Protein AF-A0A6J4JZ13-F1 (afdb_monomer_lite)

InterPro domains:
  IPR001647 DNA-binding HTH domain, TetR-type [PF00440] (11-54)
  IPR001647 DNA-binding HTH domain, TetR-type [PS50977] (3-63)
  IPR009057 Homedomain-like superfamily [SSF46689] (5-79)

Secondary structure (DSSP, 8-state):
-----HHHHHHHHHHHHHHH-STT--HHHHHHHHT--HHHHHTT-SSHHHHHHHHHHHHHHHHHHHHHHH--TTS-HHHHHHHHHHHHHTTGGGS-TTHHHHHHHH-HHHHHHHHHHIIIIIHHHHHHHHHHHHHTTSS-TT--HHHHHHH-

Organism: NCBI:txid448109

Structure (mmCIF, N/CA/C/O backbone):
data_AF-A0A6J4JZ13-F1
#
_entry.id   AF-A0A6J4JZ13-F1
#
loop_
_atom_site.group_PDB
_atom_site.id
_atom_site.type_symbol
_atom_site.label_atom_id
_atom_site.label_alt_id
_atom_site.label_comp_id
_atom_site.label_asym_id
_atom_site.label_entity_id
_atom_site.label_seq_id
_atom_site.pdbx_PDB_ins_code
_atom_site.Cartn_x
_atom_site.Cartn_y
_atom_site.Cartn_z
_atom_site.occupancy
_atom_site.B_iso_or_equiv
_atom_site.auth_seq_id
_atom_site.auth_comp_id
_atom_site.auth_asym_id
_atom_site.auth_atom_id
_atom_site.pdbx_PDB_model_num
ATOM 1 N N . MET A 1 1 ? 4.972 13.103 -24.695 1.00 46.62 1 MET A N 1
ATOM 2 C CA . MET A 1 1 ? 5.574 14.014 -23.702 1.00 46.62 1 MET A CA 1
ATOM 3 C C . MET A 1 1 ? 6.210 13.122 -22.656 1.00 46.62 1 MET A C 1
ATOM 5 O O . MET A 1 1 ? 5.491 12.292 -22.116 1.00 46.62 1 MET A O 1
ATOM 9 N N . PHE A 1 2 ? 7.534 13.172 -22.500 1.00 54.78 2 PHE A N 1
ATOM 10 C CA . PHE A 1 2 ? 8.233 12.342 -21.515 1.00 54.78 2 PHE A CA 1
ATOM 11 C C . PHE A 1 2 ? 7.988 12.907 -20.115 1.00 54.78 2 PHE A C 1
ATOM 13 O O . PHE A 1 2 ? 7.992 14.127 -19.945 1.00 54.78 2 PHE A O 1
ATOM 20 N N . ILE A 1 3 ? 7.715 12.037 -19.146 1.00 62.03 3 ILE A N 1
ATOM 21 C CA . ILE A 1 3 ? 7.493 12.437 -17.756 1.00 62.03 3 ILE A CA 1
ATOM 22 C C . ILE A 1 3 ? 8.861 12.616 -17.093 1.00 62.03 3 ILE A C 1
ATOM 24 O O . ILE A 1 3 ? 9.608 11.655 -16.944 1.00 62.03 3 ILE A O 1
ATOM 28 N N . THR A 1 4 ? 9.192 13.841 -16.688 1.00 61.88 4 THR A N 1
ATOM 29 C CA . THR A 1 4 ? 10.465 14.151 -16.006 1.00 61.88 4 THR A CA 1
ATOM 30 C C . THR A 1 4 ? 10.357 14.052 -14.481 1.00 61.88 4 THR A C 1
ATOM 32 O O . THR A 1 4 ? 11.372 14.019 -13.790 1.00 61.88 4 THR A O 1
ATOM 35 N N . ASN A 1 5 ? 9.135 14.012 -13.936 1.00 83.75 5 ASN A N 1
ATOM 36 C CA . ASN A 1 5 ? 8.886 13.929 -12.500 1.00 83.75 5 ASN A CA 1
ATOM 37 C C . ASN A 1 5 ? 8.736 12.463 -12.055 1.00 83.75 5 ASN A C 1
ATOM 39 O O . ASN A 1 5 ? 7.816 11.758 -12.472 1.00 83.75 5 ASN A O 1
ATOM 43 N N . ARG A 1 6 ? 9.623 12.020 -11.156 1.00 86.94 6 ARG A N 1
ATOM 44 C CA . ARG A 1 6 ? 9.646 10.660 -10.596 1.00 86.94 6 ARG A CA 1
ATOM 45 C C . ARG A 1 6 ? 8.315 10.250 -9.956 1.00 86.94 6 ARG A C 1
ATOM 47 O O . ARG A 1 6 ? 7.911 9.096 -10.070 1.00 86.94 6 ARG A O 1
ATOM 54 N N . GLU A 1 7 ? 7.607 11.179 -9.324 1.00 91.00 7 GLU A N 1
ATOM 55 C CA . GLU A 1 7 ? 6.306 10.894 -8.712 1.00 91.00 7 GLU A CA 1
ATOM 56 C C . GLU A 1 7 ? 5.228 10.632 -9.767 1.00 91.00 7 GLU A C 1
ATOM 58 O O . GLU A 1 7 ? 4.488 9.653 -9.687 1.00 91.00 7 GLU A O 1
ATOM 63 N N . GLU A 1 8 ? 5.152 11.476 -10.797 1.00 91.19 8 GLU A N 1
ATOM 64 C CA . GLU A 1 8 ? 4.209 11.306 -11.908 1.00 91.19 8 GLU A CA 1
ATOM 65 C C . GLU A 1 8 ? 4.464 9.999 -12.661 1.00 91.19 8 GLU A C 1
ATOM 67 O O . GLU A 1 8 ? 3.522 9.289 -13.020 1.00 91.19 8 GLU A O 1
ATOM 72 N N . MET A 1 9 ? 5.740 9.650 -12.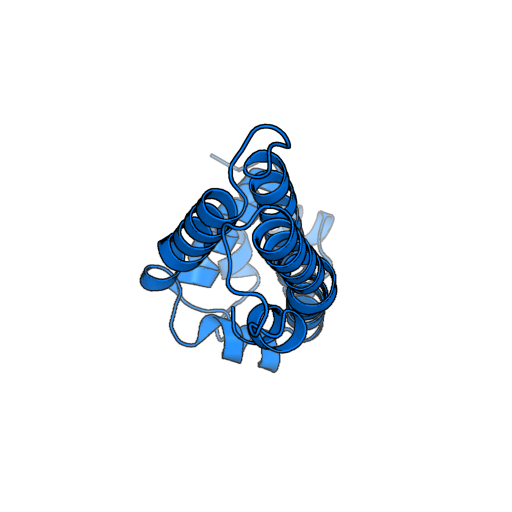825 1.00 93.62 9 MET A N 1
ATOM 73 C CA . MET A 1 9 ? 6.197 8.400 -13.416 1.00 93.62 9 MET A CA 1
ATOM 74 C C . MET A 1 9 ? 5.704 7.191 -12.604 1.00 93.62 9 MET A C 1
ATOM 76 O O . MET A 1 9 ? 5.115 6.265 -13.170 1.00 93.62 9 MET A O 1
ATOM 80 N N . PHE A 1 10 ? 5.867 7.205 -11.274 1.00 96.44 10 PHE A N 1
ATOM 81 C CA . PHE A 1 10 ? 5.338 6.144 -10.414 1.00 96.44 10 PHE A CA 1
ATOM 82 C C . PHE A 1 10 ? 3.813 6.070 -10.465 1.00 96.44 10 PHE A C 1
ATOM 84 O O . PHE A 1 10 ? 3.270 4.979 -10.638 1.00 96.44 10 PHE A O 1
ATOM 91 N N . ARG A 1 11 ? 3.104 7.204 -10.399 1.00 95.56 11 ARG A N 1
ATOM 92 C CA . ARG A 1 11 ? 1.634 7.236 -10.520 1.00 95.56 11 ARG A CA 1
ATOM 93 C C . ARG A 1 11 ? 1.156 6.642 -11.841 1.00 95.56 11 ARG A C 1
ATOM 95 O O . ARG A 1 11 ? 0.152 5.932 -11.860 1.00 95.56 11 ARG A O 1
ATOM 102 N N . ALA A 1 12 ? 1.840 6.940 -12.943 1.00 95.00 12 ALA A N 1
ATOM 103 C CA . ALA A 1 12 ? 1.494 6.421 -14.260 1.00 95.00 12 ALA A CA 1
ATOM 104 C C . ALA A 1 12 ? 1.684 4.897 -14.331 1.00 95.00 12 ALA A C 1
ATOM 106 O O . ALA A 1 12 ? 0.767 4.182 -14.742 1.00 95.00 12 ALA A O 1
ATOM 107 N N . ALA A 1 13 ? 2.810 4.386 -13.827 1.00 95.81 13 ALA A N 1
ATOM 108 C CA . ALA A 1 13 ? 3.069 2.951 -13.770 1.00 95.81 13 ALA A CA 1
ATOM 109 C C . ALA A 1 13 ? 2.096 2.206 -12.837 1.00 95.81 13 ALA A C 1
ATOM 111 O O . ALA A 1 13 ? 1.534 1.181 -13.223 1.00 95.81 13 ALA A O 1
ATOM 112 N N . LEU A 1 14 ? 1.816 2.751 -11.648 1.00 96.19 14 LEU A N 1
ATOM 113 C CA . LEU A 1 14 ? 0.880 2.168 -10.682 1.00 96.19 14 LEU A CA 1
ATOM 114 C C . LEU A 1 14 ? -0.531 2.011 -11.251 1.00 96.19 14 LEU A C 1
ATOM 116 O O . LEU A 1 14 ? -1.180 1.006 -10.982 1.00 96.19 14 LEU A O 1
ATOM 120 N N . LYS A 1 15 ? -1.005 2.951 -12.081 1.00 94.75 15 LYS A N 1
ATOM 121 C CA . LYS A 1 15 ? -2.299 2.800 -12.772 1.00 94.75 15 LYS A CA 1
ATOM 122 C C . LYS A 1 15 ? -2.339 1.535 -13.627 1.00 94.75 15 LYS A C 1
ATOM 124 O O . LYS A 1 15 ? -3.359 0.854 -13.651 1.00 94.75 15 LYS A O 1
ATOM 129 N N . VAL A 1 16 ? -1.241 1.211 -14.310 1.00 95.12 16 VAL A N 1
ATOM 130 C CA . VAL A 1 16 ? -1.128 -0.020 -15.103 1.00 95.12 16 VAL A CA 1
ATOM 131 C C . VAL A 1 16 ? -1.041 -1.240 -14.194 1.00 95.12 16 VAL A C 1
ATOM 133 O O . VAL A 1 16 ? -1.725 -2.222 -14.453 1.00 95.12 16 VAL A O 1
ATOM 136 N N . PHE A 1 17 ? -0.282 -1.169 -13.099 1.00 96.06 17 PHE A N 1
ATOM 137 C CA . PHE A 1 17 ? -0.168 -2.281 -12.150 1.00 96.06 17 PHE A CA 1
ATOM 138 C C . PHE A 1 17 ? -1.516 -2.623 -11.510 1.00 96.06 17 PHE A C 1
ATOM 140 O O . PHE A 1 17 ? -1.881 -3.794 -11.422 1.00 96.06 17 PHE A O 1
ATOM 147 N N . TYR A 1 18 ? -2.283 -1.607 -11.110 1.00 95.81 18 TYR A N 1
ATOM 148 C CA . TYR A 1 18 ? -3.627 -1.797 -10.580 1.00 95.81 18 TYR A CA 1
ATOM 149 C C . TYR A 1 18 ? -4.594 -2.290 -11.645 1.00 95.81 18 TYR A C 1
ATOM 151 O O . TYR A 1 18 ? -5.411 -3.136 -11.331 1.00 95.81 18 TYR A O 1
ATOM 159 N N . ARG A 1 19 ? -4.508 -1.838 -12.897 1.00 95.06 19 ARG A N 1
ATOM 160 C CA . ARG A 1 19 ? -5.434 -2.286 -13.948 1.00 95.06 19 ARG A CA 1
ATOM 161 C C . ARG A 1 19 ? -5.157 -3.718 -14.420 1.00 95.06 19 ARG A C 1
ATOM 163 O O . ARG A 1 19 ? -6.091 -4.502 -14.564 1.00 95.06 19 ARG A O 1
ATOM 170 N N . ASP A 1 20 ? -3.890 -4.050 -14.653 1.00 95.12 20 ASP A N 1
ATOM 171 C CA . ASP A 1 20 ? -3.482 -5.264 -15.378 1.00 95.12 20 ASP A CA 1
ATOM 172 C C . ASP A 1 20 ? -2.878 -6.339 -14.458 1.00 95.12 20 ASP A C 1
ATOM 174 O O . ASP A 1 20 ? -2.627 -7.467 -14.884 1.00 95.12 20 ASP A O 1
ATOM 178 N N . GLY A 1 21 ? -2.622 -6.000 -13.193 1.00 96.06 21 GLY A N 1
ATOM 179 C CA . GLY A 1 21 ? -1.798 -6.809 -12.306 1.00 96.06 21 GLY A CA 1
ATOM 180 C C . GLY A 1 21 ? -0.301 -6.647 -12.593 1.00 96.06 21 GLY A C 1
ATOM 181 O O . GLY A 1 21 ? 0.133 -5.842 -13.418 1.00 96.06 21 GLY A O 1
ATOM 182 N N . VAL A 1 22 ? 0.512 -7.426 -11.880 1.00 96.81 22 VAL A N 1
ATOM 183 C CA . VAL A 1 22 ? 1.982 -7.339 -11.929 1.00 96.81 22 VAL A CA 1
ATOM 184 C C . VAL A 1 22 ? 2.659 -8.596 -12.481 1.00 96.81 22 VAL A C 1
ATOM 186 O O . VAL A 1 22 ? 3.863 -8.585 -12.712 1.00 96.81 22 VAL A O 1
ATOM 189 N N . LYS A 1 23 ? 1.906 -9.671 -12.748 1.00 94.88 23 LYS A N 1
ATOM 190 C CA . LYS A 1 23 ? 2.458 -10.961 -13.205 1.00 94.88 23 LYS A CA 1
ATOM 191 C C . LYS A 1 23 ? 3.293 -10.855 -14.488 1.00 94.88 23 LYS A C 1
ATOM 193 O O . LYS A 1 23 ? 4.407 -11.365 -14.536 1.00 94.88 23 LYS A O 1
ATOM 198 N N . ASP A 1 24 ? 2.767 -10.188 -15.515 1.00 92.81 24 ASP A N 1
ATOM 199 C CA . ASP A 1 24 ? 3.378 -10.150 -16.854 1.00 92.81 24 ASP A CA 1
ATOM 200 C C . ASP A 1 24 ? 4.158 -8.847 -17.111 1.00 92.81 24 ASP A C 1
ATOM 202 O O . ASP A 1 24 ? 4.215 -8.353 -18.248 1.00 92.81 24 ASP A O 1
ATOM 206 N N . LEU A 1 25 ? 4.719 -8.244 -16.056 1.00 94.38 25 LEU A N 1
ATOM 207 C CA . LEU A 1 25 ? 5.508 -7.018 -16.156 1.00 94.38 25 LEU A CA 1
ATOM 208 C C . LEU A 1 25 ? 6.893 -7.273 -16.760 1.00 94.38 25 LEU A C 1
ATOM 210 O O . LEU A 1 25 ? 7.661 -8.151 -16.351 1.00 94.38 25 LEU A O 1
ATOM 214 N N . THR A 1 26 ? 7.230 -6.416 -17.719 1.00 94.69 26 THR A N 1
ATOM 215 C CA . THR A 1 26 ? 8.554 -6.311 -18.339 1.00 94.69 26 THR A CA 1
ATOM 216 C C . THR A 1 26 ? 9.043 -4.877 -18.199 1.00 94.69 26 THR A C 1
ATOM 218 O O . THR A 1 26 ? 8.226 -3.959 -18.111 1.00 94.69 26 THR A O 1
ATOM 221 N N . GLU A 1 27 ? 10.356 -4.661 -18.237 1.00 94.56 27 GLU A N 1
ATOM 222 C CA . GLU A 1 27 ? 10.943 -3.313 -18.212 1.00 94.56 27 GLU A CA 1
ATOM 223 C C . GLU A 1 27 ? 10.380 -2.448 -19.340 1.00 94.56 27 GLU A C 1
ATOM 225 O O . GLU A 1 27 ? 9.973 -1.320 -19.104 1.00 94.56 27 GLU A O 1
ATOM 230 N N . ARG A 1 28 ? 10.200 -3.012 -20.542 1.00 93.81 28 ARG A N 1
ATOM 231 C CA . ARG A 1 28 ? 9.556 -2.315 -21.664 1.00 93.81 28 ARG A CA 1
ATOM 232 C C . ARG A 1 28 ? 8.130 -1.855 -21.340 1.00 93.81 28 ARG A C 1
ATOM 234 O O . ARG A 1 28 ? 7.760 -0.740 -21.701 1.00 93.81 28 ARG A O 1
ATOM 241 N N . LYS A 1 29 ? 7.319 -2.696 -20.685 1.00 94.50 29 LYS A N 1
ATOM 242 C CA . LYS A 1 29 ? 5.970 -2.303 -20.242 1.00 94.50 29 LYS A CA 1
ATOM 243 C C . LYS A 1 29 ? 6.036 -1.208 -19.180 1.00 94.50 29 LYS A C 1
ATOM 245 O O . LYS A 1 29 ? 5.223 -0.295 -19.235 1.00 94.50 29 LYS A O 1
ATOM 250 N N . ILE A 1 30 ? 6.995 -1.289 -18.257 1.00 94.62 30 ILE A N 1
ATOM 251 C CA . ILE A 1 30 ? 7.192 -0.280 -17.211 1.00 94.62 30 ILE A CA 1
ATOM 252 C C . ILE A 1 30 ? 7.593 1.053 -17.831 1.00 94.62 30 ILE A C 1
ATOM 254 O O . ILE A 1 30 ? 6.887 2.023 -17.619 1.00 94.62 30 ILE A O 1
ATOM 258 N N . VAL A 1 31 ? 8.641 1.090 -18.654 1.00 94.19 31 VAL A N 1
ATOM 259 C CA . VAL A 1 31 ? 9.114 2.278 -19.385 1.00 94.19 31 VAL A CA 1
ATOM 260 C C . VAL A 1 31 ? 7.967 2.939 -20.154 1.00 94.19 31 VAL A C 1
ATOM 262 O O . VAL A 1 31 ? 7.736 4.140 -20.024 1.00 94.19 31 VAL A O 1
ATOM 265 N N . HIS A 1 32 ? 7.175 2.141 -20.880 1.00 94.00 32 HIS A N 1
ATOM 266 C CA . HIS A 1 32 ? 6.011 2.637 -21.610 1.00 94.00 32 HIS A CA 1
ATOM 267 C C . HIS A 1 32 ? 4.918 3.197 -20.686 1.00 94.00 32 HIS A C 1
ATOM 269 O O . HIS A 1 32 ? 4.399 4.280 -20.942 1.00 94.00 32 HIS A O 1
ATOM 275 N N . ALA A 1 33 ? 4.577 2.485 -19.610 1.00 93.25 33 ALA A N 1
ATOM 276 C CA . ALA A 1 33 ? 3.570 2.915 -18.639 1.00 93.25 33 ALA A CA 1
ATOM 277 C C . ALA A 1 33 ? 3.998 4.166 -17.858 1.00 93.25 33 ALA A C 1
ATOM 279 O O . ALA A 1 33 ? 3.175 5.019 -17.546 1.00 93.25 33 ALA A O 1
ATOM 280 N N . ALA A 1 34 ? 5.289 4.263 -17.561 1.00 92.19 34 ALA A N 1
ATOM 281 C CA . ALA A 1 34 ? 5.940 5.334 -16.828 1.00 92.19 34 ALA A CA 1
ATOM 282 C C . ALA A 1 34 ? 6.193 6.584 -17.688 1.00 92.19 34 ALA A C 1
ATOM 284 O O . ALA A 1 34 ? 6.512 7.636 -17.143 1.00 92.19 34 ALA A O 1
ATOM 285 N N . GLY A 1 35 ? 6.054 6.486 -19.016 1.00 92.19 35 GLY A N 1
ATOM 286 C CA . GLY A 1 35 ? 6.260 7.610 -19.930 1.00 92.19 35 GLY A CA 1
ATOM 287 C C . GLY A 1 35 ? 7.712 8.091 -20.000 1.00 92.19 35 GLY A C 1
ATOM 288 O O . GLY A 1 35 ? 7.940 9.277 -20.240 1.00 92.19 35 GLY A O 1
ATOM 289 N N . ILE A 1 36 ? 8.672 7.191 -19.784 1.00 90.50 36 ILE A N 1
ATOM 290 C CA . ILE A 1 36 ? 10.117 7.457 -19.851 1.00 90.50 36 ILE A CA 1
ATOM 291 C C . ILE A 1 36 ? 10.749 6.651 -20.990 1.00 90.50 36 ILE A C 1
ATOM 293 O O . ILE A 1 36 ? 10.093 5.801 -21.591 1.00 90.50 36 ILE A O 1
ATOM 297 N N . ASP A 1 37 ? 12.007 6.925 -21.317 1.00 91.00 37 ASP A N 1
ATOM 298 C CA . ASP A 1 37 ? 12.808 6.104 -22.228 1.00 91.00 37 ASP A CA 1
ATOM 299 C C . ASP A 1 37 ? 13.651 5.054 -21.457 1.00 91.00 37 ASP A C 1
ATOM 301 O O . ASP A 1 37 ? 13.790 5.143 -20.231 1.00 91.00 37 ASP A O 1
ATOM 305 N N . PRO A 1 38 ? 14.191 4.024 -22.141 1.00 91.56 38 PRO A N 1
ATOM 306 C CA . PRO A 1 38 ? 14.996 2.992 -21.493 1.00 91.56 38 PRO A CA 1
ATOM 307 C C . PRO A 1 38 ? 16.275 3.514 -20.826 1.00 91.56 38 PRO A C 1
ATOM 309 O O . PRO A 1 38 ? 16.632 3.014 -19.764 1.00 91.56 38 PRO A O 1
ATOM 312 N N . GLU A 1 39 ? 16.955 4.507 -21.407 1.00 91.38 39 GLU A N 1
ATOM 313 C CA . GLU A 1 39 ? 18.193 5.058 -20.837 1.00 91.38 39 GLU A CA 1
ATOM 314 C C . GLU A 1 39 ? 17.901 5.733 -19.493 1.00 91.38 39 GLU A C 1
ATOM 316 O O . GLU A 1 39 ? 18.559 5.444 -18.493 1.00 91.38 39 GLU A O 1
ATOM 321 N N . SER A 1 40 ? 16.836 6.535 -19.438 1.00 89.50 40 SER A N 1
ATOM 322 C CA . SER A 1 40 ? 16.331 7.172 -18.221 1.00 89.50 40 SER A CA 1
ATOM 323 C C . SER A 1 40 ? 15.919 6.161 -17.146 1.00 89.50 40 SER A C 1
ATOM 325 O O . SER A 1 40 ? 16.084 6.438 -15.955 1.00 89.50 40 SER A O 1
ATOM 327 N N . PHE A 1 41 ? 15.382 4.999 -17.539 1.00 92.00 41 PHE A N 1
ATOM 328 C CA . PHE A 1 41 ? 15.045 3.923 -16.605 1.00 92.00 41 PHE A CA 1
ATOM 329 C C . PHE A 1 41 ? 16.306 3.292 -16.013 1.00 92.00 41 PHE A C 1
ATOM 331 O O . PHE A 1 41 ? 16.453 3.269 -14.793 1.00 92.00 41 PHE A O 1
ATOM 338 N N . PHE A 1 42 ? 17.237 2.835 -16.853 1.00 92.38 42 PHE A N 1
ATOM 339 C CA . PHE A 1 42 ? 18.454 2.161 -16.388 1.00 92.38 42 PHE A CA 1
ATOM 340 C C . PHE A 1 42 ? 19.425 3.098 -15.657 1.00 92.38 42 PHE A C 1
ATOM 342 O O . PHE A 1 42 ? 20.230 2.638 -14.853 1.00 92.38 42 PHE A O 1
ATOM 349 N N . ALA A 1 43 ? 19.328 4.413 -15.873 1.00 91.25 43 ALA A N 1
ATOM 350 C CA . ALA A 1 43 ? 20.059 5.407 -15.089 1.00 91.25 43 ALA A CA 1
ATOM 351 C C . ALA A 1 43 ? 19.553 5.538 -13.638 1.00 91.25 43 ALA A C 1
ATOM 353 O O . ALA A 1 43 ? 20.298 5.998 -12.773 1.00 91.25 43 ALA A O 1
ATOM 354 N N . GLN A 1 44 ? 18.295 5.171 -13.365 1.00 89.31 44 GLN A N 1
ATOM 355 C CA . GLN A 1 44 ? 17.639 5.371 -12.064 1.00 89.31 44 GLN A CA 1
ATOM 356 C C . GLN A 1 44 ? 17.319 4.067 -11.324 1.00 89.31 44 GLN A C 1
ATOM 358 O O . GLN A 1 44 ? 17.188 4.081 -10.100 1.00 89.31 44 GLN A O 1
ATOM 363 N N . PHE A 1 45 ? 17.170 2.959 -12.049 1.00 93.00 45 PHE A N 1
ATOM 364 C CA . PHE A 1 45 ? 16.735 1.671 -11.518 1.00 93.00 45 PHE A CA 1
ATOM 365 C C . PHE A 1 45 ? 17.612 0.552 -12.065 1.00 93.00 45 PHE A C 1
ATOM 367 O O . PHE A 1 45 ? 17.858 0.473 -13.267 1.00 93.00 45 PHE A O 1
ATOM 374 N N . ASN A 1 46 ? 18.029 -0.360 -11.188 1.00 93.19 46 ASN A N 1
ATOM 375 C CA . ASN A 1 46 ? 18.844 -1.502 -11.588 1.00 93.19 46 ASN A CA 1
ATOM 376 C C . ASN A 1 46 ? 18.031 -2.553 -12.357 1.00 93.19 46 ASN A C 1
ATOM 378 O O . ASN A 1 46 ? 18.576 -3.263 -13.197 1.00 93.19 46 ASN A O 1
ATOM 382 N N . ASN A 1 47 ? 16.743 -2.700 -12.030 1.00 94.56 47 ASN A N 1
ATOM 383 C CA . ASN A 1 47 ? 15.833 -3.670 -12.639 1.00 94.56 47 ASN A CA 1
ATOM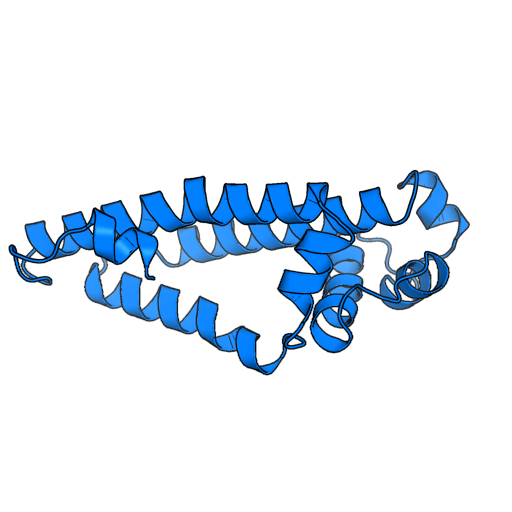 384 C C . ASN A 1 47 ? 14.361 -3.315 -12.365 1.00 94.56 47 ASN A C 1
ATOM 386 O O . ASN A 1 47 ? 14.033 -2.397 -11.603 1.00 94.56 47 ASN A O 1
ATOM 390 N N . LYS A 1 48 ? 13.447 -4.075 -12.980 1.00 94.88 48 LYS A N 1
ATOM 391 C CA . LYS A 1 48 ? 11.998 -3.922 -12.772 1.00 94.88 48 LYS A CA 1
ATOM 392 C C . LYS A 1 48 ? 11.558 -4.148 -11.324 1.00 94.88 48 LYS A C 1
ATOM 394 O O . LYS A 1 48 ? 10.607 -3.506 -10.888 1.00 94.88 48 LYS A O 1
ATOM 399 N N . GLU A 1 49 ? 12.197 -5.050 -10.585 1.00 96.81 49 GLU A N 1
ATOM 400 C CA . GLU A 1 49 ? 11.838 -5.371 -9.202 1.00 96.81 49 GLU A CA 1
ATOM 401 C C . GLU A 1 49 ? 12.066 -4.167 -8.286 1.00 96.81 49 GLU A C 1
ATOM 403 O O . GLU A 1 49 ? 11.205 -3.835 -7.468 1.00 96.81 49 GLU A O 1
ATOM 408 N N . GLU A 1 50 ? 13.187 -3.471 -8.470 1.00 96.50 50 GLU A N 1
ATOM 409 C CA . GLU A 1 50 ? 13.484 -2.228 -7.773 1.00 96.50 50 GLU A CA 1
ATOM 410 C C . GLU A 1 50 ? 12.462 -1.142 -8.108 1.00 96.50 50 GLU A C 1
ATOM 412 O O . GLU A 1 50 ? 11.938 -0.502 -7.194 1.00 96.50 50 GLU A O 1
ATOM 417 N N . PHE A 1 51 ? 12.134 -0.962 -9.391 1.00 96.50 51 PHE A N 1
ATOM 418 C CA . PHE A 1 51 ? 11.117 0.005 -9.797 1.00 96.50 51 PHE A CA 1
ATOM 419 C C . PHE A 1 51 ? 9.771 -0.286 -9.124 1.00 96.50 51 PHE A C 1
ATOM 421 O O . PHE A 1 51 ? 9.160 0.614 -8.549 1.00 96.50 51 PHE A O 1
ATOM 428 N N . VAL A 1 52 ? 9.305 -1.541 -9.169 1.00 97.69 52 VAL A N 1
ATOM 429 C CA . VAL A 1 52 ? 8.019 -1.938 -8.575 1.00 97.69 52 VAL A CA 1
ATOM 430 C C . VAL A 1 52 ? 8.023 -1.692 -7.069 1.00 97.69 52 VAL A C 1
ATOM 432 O O . VAL A 1 52 ? 7.062 -1.122 -6.554 1.00 97.69 52 VAL A O 1
ATOM 435 N N . ARG A 1 53 ? 9.105 -2.049 -6.363 1.00 97.81 53 ARG A N 1
ATOM 436 C CA . ARG A 1 53 ? 9.246 -1.771 -4.927 1.00 97.81 53 ARG A CA 1
ATOM 437 C C . ARG A 1 53 ? 9.120 -0.279 -4.632 1.00 97.81 53 ARG A C 1
ATOM 439 O O . ARG A 1 53 ? 8.313 0.094 -3.788 1.00 97.81 53 ARG A O 1
ATOM 446 N N . GLN A 1 54 ? 9.876 0.563 -5.332 1.00 97.38 54 GLN A N 1
ATOM 447 C CA . GLN A 1 54 ? 9.865 2.005 -5.087 1.00 97.38 54 GLN A CA 1
ATOM 448 C C . GLN A 1 54 ? 8.526 2.658 -5.459 1.00 97.38 54 GLN A C 1
ATOM 450 O O . GLN A 1 54 ? 8.060 3.541 -4.745 1.00 97.38 54 GLN A O 1
ATOM 455 N N . ALA A 1 55 ? 7.873 2.202 -6.532 1.00 97.25 55 ALA A N 1
ATOM 456 C CA . ALA A 1 55 ? 6.540 2.668 -6.903 1.00 97.25 55 ALA A CA 1
ATOM 457 C C . ALA A 1 55 ? 5.501 2.314 -5.824 1.00 97.25 55 ALA A C 1
ATOM 459 O O . ALA A 1 55 ? 4.657 3.140 -5.477 1.00 97.25 55 ALA A O 1
ATOM 460 N N . VAL A 1 56 ? 5.578 1.102 -5.262 1.00 97.50 56 VAL A N 1
ATOM 461 C CA . VAL A 1 56 ? 4.716 0.688 -4.148 1.00 97.50 56 VAL A CA 1
ATOM 462 C C . VAL A 1 56 ? 5.014 1.509 -2.895 1.00 97.50 56 VAL A C 1
ATOM 464 O O . VAL A 1 56 ? 4.091 2.058 -2.312 1.00 97.50 56 VAL A O 1
ATOM 467 N N . GLU A 1 57 ? 6.273 1.674 -2.499 1.00 97.56 57 GLU A N 1
ATOM 468 C CA . GLU A 1 57 ? 6.637 2.514 -1.346 1.00 97.56 57 GLU A CA 1
ATOM 469 C C . GLU A 1 57 ? 6.127 3.950 -1.489 1.00 97.56 57 GLU A C 1
ATOM 471 O O . GLU A 1 57 ? 5.548 4.493 -0.549 1.00 97.56 57 GLU A O 1
ATOM 476 N N . PHE A 1 58 ? 6.265 4.530 -2.682 1.00 96.75 58 PHE A N 1
ATOM 477 C CA . PHE A 1 58 ? 5.739 5.851 -2.996 1.00 96.75 58 PHE A CA 1
ATOM 478 C C . PHE A 1 58 ? 4.224 5.934 -2.756 1.00 96.75 58 PHE A C 1
ATOM 480 O O . PHE A 1 58 ? 3.771 6.818 -2.031 1.00 96.75 58 PHE A O 1
ATOM 487 N N . THR A 1 59 ? 3.428 4.994 -3.288 1.00 95.12 59 THR A N 1
ATOM 488 C CA . THR A 1 59 ? 1.969 5.055 -3.088 1.00 95.12 59 THR A CA 1
ATOM 489 C C . THR A 1 59 ? 1.545 4.829 -1.640 1.00 95.12 59 THR A C 1
ATOM 491 O O . THR A 1 59 ? 0.478 5.309 -1.263 1.00 95.12 59 THR A O 1
ATOM 494 N N . LEU A 1 60 ? 2.325 4.085 -0.853 1.00 95.31 60 LEU A N 1
ATOM 495 C CA . LEU A 1 60 ? 2.030 3.829 0.555 1.00 95.31 60 LEU A CA 1
ATOM 496 C C . LEU A 1 60 ? 2.299 5.072 1.394 1.00 95.31 60 LEU A C 1
ATOM 498 O O . LEU A 1 60 ? 1.497 5.411 2.257 1.00 95.31 60 LEU A O 1
ATOM 502 N N . GLU A 1 61 ? 3.384 5.787 1.105 1.00 95.06 61 GLU A N 1
ATOM 503 C CA . GLU A 1 61 ? 3.683 7.053 1.770 1.00 95.06 61 GLU A CA 1
ATOM 504 C C . GLU A 1 61 ? 2.637 8.124 1.430 1.00 95.06 61 GLU A C 1
ATOM 506 O O . GLU A 1 61 ? 2.170 8.846 2.308 1.00 95.06 61 GLU A O 1
ATOM 511 N N . GLU A 1 62 ? 2.171 8.171 0.181 1.00 93.44 62 GLU A N 1
ATOM 512 C CA . GLU A 1 62 ? 1.048 9.034 -0.185 1.00 93.44 62 GLU A CA 1
ATOM 513 C C . GLU A 1 62 ? -0.241 8.708 0.574 1.00 93.44 62 GLU A C 1
ATOM 515 O O . GLU A 1 62 ? -0.954 9.617 1.003 1.00 93.44 62 GLU A O 1
ATOM 520 N N . GLN A 1 63 ? -0.565 7.420 0.721 1.00 92.62 63 GLN A N 1
ATOM 521 C CA . GLN A 1 63 ? -1.732 6.989 1.492 1.00 92.62 63 GLN A CA 1
ATOM 522 C C . GLN A 1 63 ? -1.598 7.445 2.944 1.00 92.62 63 GLN A C 1
ATOM 524 O O . GLN A 1 63 ? -2.503 8.100 3.453 1.00 92.62 63 GLN A O 1
ATOM 529 N N . LYS A 1 64 ? -0.425 7.231 3.543 1.00 92.50 64 LYS A N 1
ATOM 530 C CA . LYS A 1 64 ? -0.088 7.660 4.902 1.00 92.50 64 LYS A CA 1
ATOM 531 C C . LYS A 1 64 ? -0.336 9.154 5.137 1.00 92.50 64 LYS A C 1
ATOM 533 O O . LYS A 1 64 ? -0.936 9.555 6.137 1.00 92.50 64 LYS A O 1
ATOM 538 N N . GLN A 1 65 ? 0.116 9.995 4.206 1.00 91.00 65 GLN A N 1
ATOM 539 C CA . GLN A 1 65 ? -0.046 11.449 4.289 1.00 91.00 65 GLN A CA 1
ATOM 540 C C . GLN A 1 65 ? -1.509 11.865 4.150 1.00 91.00 65 GLN A C 1
ATOM 542 O O . GLN A 1 65 ? -1.982 12.734 4.880 1.00 91.00 65 GLN A O 1
ATOM 547 N N . GLN A 1 66 ? -2.240 11.227 3.236 1.00 89.19 66 GLN A N 1
ATOM 548 C CA . GLN A 1 66 ? -3.661 11.497 3.042 1.00 89.19 66 GLN A CA 1
ATOM 549 C C . GLN A 1 66 ? -4.484 11.077 4.257 1.00 89.19 66 GLN A C 1
ATOM 551 O O . GLN A 1 66 ? -5.364 11.821 4.669 1.00 89.19 66 GLN A O 1
ATOM 556 N N . GLU A 1 67 ? -4.184 9.923 4.847 1.00 89.94 67 GLU A N 1
ATOM 557 C CA . GLU A 1 67 ? -4.831 9.430 6.063 1.00 89.94 67 GLU A CA 1
ATOM 558 C C . GLU A 1 67 ? -4.568 10.365 7.234 1.00 89.94 67 GLU A C 1
ATOM 560 O O . GLU A 1 67 ? -5.510 10.816 7.873 1.00 89.94 67 GLU A O 1
ATOM 565 N N . THR A 1 68 ? -3.312 10.763 7.439 1.00 86.00 68 THR A N 1
ATOM 566 C CA . THR A 1 68 ? -2.956 11.756 8.462 1.00 86.00 68 THR A CA 1
ATOM 567 C C . THR A 1 68 ? -3.707 13.076 8.259 1.00 86.00 68 THR A C 1
ATOM 569 O O . THR A 1 68 ? -4.122 13.694 9.229 1.00 86.00 68 THR A O 1
ATOM 572 N N . GLY A 1 69 ? -3.932 13.502 7.011 1.00 84.38 69 GLY A N 1
ATOM 573 C CA . GLY A 1 69 ? -4.715 14.703 6.709 1.00 84.38 69 GLY A CA 1
ATOM 574 C C . GLY A 1 69 ? -6.229 14.555 6.917 1.00 84.38 69 GLY A C 1
ATOM 575 O O . GLY A 1 69 ? -6.917 15.567 7.036 1.00 84.38 69 GLY A O 1
ATOM 576 N N . LEU A 1 70 ? -6.758 13.327 6.952 1.00 82.56 70 LEU A N 1
ATOM 577 C CA . LEU A 1 70 ? -8.165 13.051 7.275 1.00 82.56 70 LEU A CA 1
ATOM 578 C C . LEU A 1 70 ? -8.424 13.055 8.786 1.00 82.56 70 LEU A C 1
ATOM 580 O O . LEU A 1 70 ? -9.553 13.316 9.200 1.00 82.56 70 LEU A O 1
ATOM 584 N N . LEU A 1 71 ? -7.393 12.770 9.583 1.00 80.88 71 LEU A N 1
ATOM 585 C CA . LEU A 1 71 ? -7.459 12.730 11.039 1.00 80.88 71 LEU A CA 1
ATOM 586 C C . LEU A 1 71 ? -7.221 14.130 11.600 1.00 80.88 71 LEU A C 1
ATOM 588 O O . LEU A 1 71 ? -6.123 14.678 11.497 1.00 80.88 71 LEU A O 1
ATOM 592 N N . HIS A 1 72 ? -8.256 14.731 12.184 1.00 68.81 72 HIS A N 1
ATOM 593 C CA . HIS A 1 72 ? -8.168 16.064 12.766 1.00 68.81 72 HIS A CA 1
ATOM 594 C C . HIS A 1 72 ? -8.689 16.018 14.205 1.00 68.81 72 HIS A C 1
ATOM 596 O O . HIS A 1 72 ? -9.854 15.695 14.413 1.00 68.81 72 HIS A O 1
ATOM 602 N N . PRO A 1 73 ? -7.914 16.460 15.213 1.00 56.03 73 PRO A N 1
ATOM 603 C CA . PRO A 1 73 ? -8.256 16.309 16.636 1.00 56.03 73 PRO A CA 1
ATOM 604 C C . PRO A 1 73 ? -9.509 17.075 17.112 1.00 56.03 73 PRO A C 1
ATOM 606 O O . PRO A 1 73 ? -9.827 17.059 18.296 1.00 56.03 73 PRO A O 1
ATOM 609 N N . ALA A 1 74 ? -10.221 17.753 16.210 1.00 59.62 74 ALA A N 1
ATOM 610 C CA . ALA A 1 74 ? -11.505 18.400 16.482 1.00 59.62 74 ALA A CA 1
ATOM 611 C C . ALA A 1 74 ? -12.713 17.541 16.044 1.00 59.62 74 ALA A C 1
ATOM 613 O O . ALA A 1 74 ? -13.850 17.959 16.258 1.00 59.62 74 ALA A O 1
ATOM 614 N N . ASN A 1 75 ? -12.477 16.376 15.428 1.00 69.38 75 ASN A N 1
ATOM 615 C CA . ASN A 1 75 ? -13.505 15.529 14.826 1.00 69.38 75 ASN A CA 1
ATOM 616 C C . ASN A 1 75 ? -13.881 14.326 15.704 1.00 69.38 75 ASN A C 1
ATOM 618 O O . ASN A 1 75 ? -13.204 13.959 16.661 1.00 69.38 75 ASN A O 1
ATOM 622 N N . ASN A 1 76 ? -15.012 13.716 15.354 1.00 87.56 76 ASN A N 1
ATOM 623 C CA . ASN A 1 76 ? -15.558 12.517 15.974 1.00 87.56 76 ASN A CA 1
ATOM 624 C C . ASN A 1 76 ? -14.793 11.256 15.497 1.00 87.56 76 ASN A C 1
ATOM 626 O O . ASN A 1 76 ? -14.821 10.978 14.296 1.00 87.56 76 ASN A O 1
ATOM 630 N N . PRO A 1 77 ? -14.202 10.432 16.390 1.00 91.00 77 PRO A N 1
ATOM 631 C CA . PRO A 1 77 ? -13.472 9.217 16.006 1.00 91.00 77 PRO A CA 1
ATOM 632 C C . PRO A 1 77 ? -14.276 8.223 15.151 1.00 91.00 77 PRO A C 1
ATOM 634 O O . PRO A 1 77 ? -13.719 7.548 14.287 1.00 91.00 77 PRO A O 1
ATOM 637 N N . LEU A 1 78 ? -15.598 8.130 15.344 1.00 90.25 78 LEU A N 1
ATOM 638 C CA . LEU A 1 78 ? -16.458 7.291 14.500 1.00 90.25 78 LEU A CA 1
ATOM 639 C C . LEU A 1 78 ? -16.524 7.822 13.061 1.00 90.25 78 LEU A C 1
ATOM 641 O O . LEU 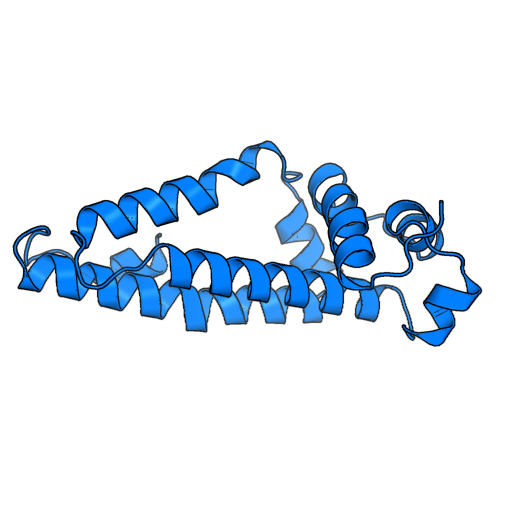A 1 78 ? -16.533 7.042 12.110 1.00 90.25 78 LEU A O 1
ATOM 645 N N . GLU A 1 79 ? -16.574 9.142 12.894 1.00 91.56 79 GLU A N 1
ATOM 646 C CA . GLU A 1 79 ? -16.560 9.774 11.577 1.00 91.56 79 GLU A CA 1
ATOM 647 C C . GLU A 1 79 ? -15.217 9.547 10.878 1.00 91.56 79 GLU A C 1
ATOM 649 O O . GLU A 1 79 ? -15.198 9.171 9.706 1.00 91.56 79 GLU A O 1
ATOM 654 N N . GLU A 1 80 ? -14.109 9.672 11.608 1.00 92.06 80 GLU A N 1
ATOM 655 C CA . GLU A 1 80 ? -12.765 9.392 11.096 1.00 92.06 80 GLU A CA 1
ATOM 656 C C . GLU A 1 80 ? -12.631 7.942 10.606 1.00 92.06 80 GLU A C 1
ATOM 658 O O . GLU A 1 80 ? -12.198 7.715 9.474 1.00 92.06 80 GLU A O 1
ATOM 663 N N . ILE A 1 81 ? -13.115 6.964 11.381 1.00 91.31 81 ILE A N 1
ATOM 664 C CA . ILE A 1 81 ? -13.161 5.549 10.970 1.00 91.31 81 ILE A CA 1
ATOM 665 C C . ILE A 1 81 ? -13.962 5.369 9.669 1.00 91.31 81 ILE A C 1
ATOM 667 O O . ILE A 1 81 ? -13.528 4.666 8.752 1.00 91.31 81 ILE A O 1
ATOM 671 N N . ILE A 1 82 ? -15.128 6.014 9.550 1.00 90.75 82 ILE A N 1
ATOM 672 C CA . ILE A 1 82 ? -15.970 5.925 8.345 1.00 90.75 82 ILE A CA 1
ATOM 673 C C . ILE A 1 82 ? -15.268 6.554 7.132 1.00 90.75 82 ILE A C 1
ATOM 675 O O . ILE A 1 82 ? -15.341 6.009 6.024 1.00 90.75 82 ILE A O 1
ATOM 679 N N . LEU A 1 83 ? -14.604 7.698 7.314 1.00 91.56 83 LEU A N 1
ATOM 680 C CA . LEU A 1 83 ? -13.879 8.399 6.253 1.00 91.56 83 LEU A CA 1
ATOM 681 C C . LEU A 1 83 ? -12.693 7.574 5.743 1.00 91.56 83 LEU A C 1
ATOM 683 O O . LEU A 1 83 ? -12.557 7.406 4.525 1.00 91.56 83 LEU A O 1
ATOM 687 N N . LEU A 1 84 ? -11.898 7.004 6.651 1.00 91.31 84 LEU A N 1
ATOM 688 C CA . LEU A 1 84 ? -10.798 6.099 6.317 1.00 91.31 84 LEU A CA 1
ATOM 689 C C . LEU A 1 84 ? -11.299 4.866 5.556 1.00 91.31 84 LEU A C 1
ATOM 691 O O . LEU A 1 84 ? -10.842 4.596 4.443 1.00 91.31 84 LEU A O 1
ATOM 695 N N . GLY A 1 85 ? -12.328 4.185 6.072 1.00 90.19 85 GLY A N 1
ATOM 696 C CA . GLY A 1 85 ? -12.898 3.007 5.414 1.00 90.19 85 GLY A CA 1
ATOM 697 C C . GLY A 1 85 ? -13.397 3.305 3.995 1.00 90.19 85 GLY A C 1
ATOM 698 O O . GLY A 1 85 ? -13.097 2.575 3.047 1.00 90.19 85 GLY A O 1
ATOM 699 N N . ARG A 1 86 ? -14.094 4.432 3.792 1.00 90.62 86 ARG A N 1
ATOM 700 C CA . ARG A 1 86 ? -14.515 4.874 2.448 1.00 90.62 86 ARG A CA 1
ATOM 701 C C . ARG A 1 86 ? -13.322 5.132 1.531 1.00 90.62 86 ARG A C 1
ATOM 703 O O . ARG A 1 86 ? -13.376 4.777 0.351 1.00 90.62 86 ARG A O 1
ATOM 710 N N . ARG A 1 87 ? -12.255 5.746 2.047 1.00 90.25 87 ARG A N 1
ATOM 711 C CA . ARG A 1 87 ? -11.033 6.039 1.287 1.00 90.25 87 ARG A CA 1
ATOM 712 C C . ARG A 1 87 ? -10.325 4.763 0.829 1.00 90.25 87 ARG A C 1
ATOM 714 O O . ARG A 1 87 ? -9.835 4.762 -0.306 1.00 90.25 87 ARG A O 1
ATOM 721 N N . TRP A 1 88 ? -10.295 3.715 1.653 1.00 89.44 88 TRP A N 1
ATOM 722 C CA . TRP A 1 88 ? -9.683 2.419 1.328 1.00 89.44 88 TRP A CA 1
ATOM 723 C C . TRP A 1 88 ? -10.518 1.581 0.366 1.00 89.44 88 TRP A C 1
ATOM 725 O O . TRP A 1 88 ? -9.966 0.963 -0.541 1.00 89.44 88 TRP A O 1
ATOM 735 N N . ILE A 1 89 ? -11.847 1.607 0.503 1.00 90.81 89 ILE A N 1
ATOM 736 C CA . ILE A 1 89 ? -12.753 0.831 -0.355 1.00 90.81 89 ILE A CA 1
ATOM 737 C C . ILE A 1 89 ? -12.876 1.451 -1.753 1.00 90.81 89 ILE A C 1
ATOM 739 O O . ILE A 1 89 ? -12.944 0.728 -2.745 1.00 90.81 89 ILE A O 1
ATOM 743 N N . LYS A 1 90 ? -12.872 2.787 -1.859 1.00 91.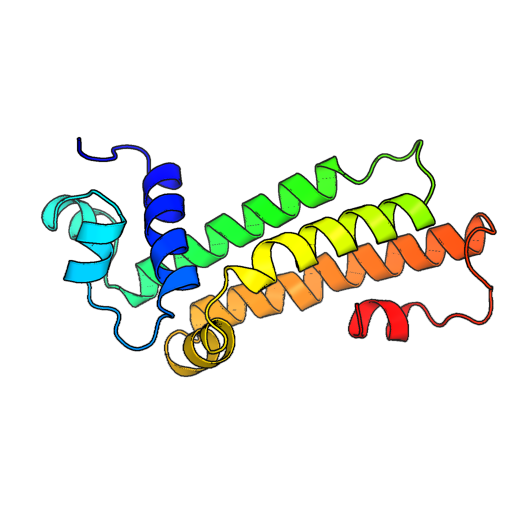31 90 LYS A N 1
ATOM 744 C CA . LYS A 1 90 ? -13.050 3.519 -3.126 1.00 91.31 90 LYS A CA 1
ATOM 745 C C . LYS A 1 90 ? -12.167 3.030 -4.292 1.00 91.31 90 LYS A C 1
ATOM 747 O O . LYS A 1 90 ? -12.703 2.917 -5.393 1.00 91.31 90 LYS A O 1
ATOM 752 N N . PRO A 1 91 ? -10.855 2.766 -4.128 1.00 89.25 91 PRO A N 1
ATOM 753 C CA . PRO A 1 91 ? -10.021 2.279 -5.225 1.00 89.25 91 PRO A CA 1
ATOM 754 C C . PRO A 1 91 ? -10.213 0.793 -5.557 1.00 89.25 91 PRO A C 1
ATOM 756 O O . PRO A 1 91 ? -9.868 0.409 -6.671 1.00 89.25 91 PRO A O 1
ATOM 759 N N . LEU A 1 92 ? -10.755 -0.038 -4.654 1.00 89.38 92 LEU A N 1
ATOM 760 C CA . LEU A 1 92 ? -10.792 -1.501 -4.826 1.00 89.38 92 LEU A CA 1
ATOM 761 C C . LEU A 1 92 ? -11.430 -1.977 -6.144 1.00 89.38 92 LEU A C 1
ATOM 763 O O . LEU A 1 92 ? -10.848 -2.862 -6.767 1.00 89.38 92 LEU A O 1
ATOM 767 N N . PRO A 1 93 ? -12.543 -1.395 -6.640 1.00 92.19 93 PRO A N 1
ATOM 768 C CA . PRO A 1 93 ? -13.133 -1.805 -7.920 1.00 92.19 93 PRO A CA 1
ATOM 769 C C . PRO A 1 93 ? -12.222 -1.585 -9.135 1.00 92.19 93 PRO A C 1
ATOM 771 O O . PRO A 1 93 ? -12.471 -2.142 -10.200 1.00 92.19 93 PRO A O 1
ATOM 774 N N . HIS A 1 94 ? -11.191 -0.750 -8.996 1.00 90.75 94 HIS A N 1
ATOM 775 C CA . HIS A 1 94 ? -10.231 -0.433 -10.051 1.00 90.75 94 HIS A CA 1
ATOM 776 C C . HIS A 1 94 ? -8.918 -1.213 -9.920 1.00 90.75 94 HIS A C 1
ATOM 778 O O . HIS A 1 94 ? -8.021 -1.023 -10.741 1.00 90.75 94 HIS A O 1
ATOM 784 N N . ILE A 1 95 ? -8.795 -2.068 -8.900 1.00 94.75 95 ILE A N 1
ATOM 785 C CA . ILE A 1 95 ? -7.628 -2.919 -8.685 1.00 94.75 95 ILE A CA 1
ATOM 786 C C . ILE A 1 95 ? -7.929 -4.312 -9.235 1.00 94.75 95 ILE A C 1
ATOM 788 O O . ILE A 1 95 ? -8.950 -4.928 -8.934 1.00 94.75 95 ILE A O 1
ATOM 792 N N . HIS A 1 96 ? -7.001 -4.826 -10.029 1.00 95.75 96 HIS A N 1
ATOM 793 C CA . HIS A 1 96 ? -7.035 -6.152 -10.603 1.00 95.75 96 HIS A CA 1
ATOM 794 C C . HIS A 1 96 ? -7.159 -7.175 -9.462 1.00 95.75 96 HIS A C 1
ATOM 796 O O . HIS A 1 96 ? -6.339 -7.137 -8.539 1.00 95.75 96 HIS A O 1
ATOM 802 N N . PRO A 1 97 ? -8.113 -8.125 -9.506 1.00 93.31 97 PRO A N 1
ATOM 803 C CA . PRO A 1 97 ? -8.401 -9.017 -8.376 1.00 93.31 97 PRO A CA 1
ATOM 804 C C . PRO A 1 97 ? -7.188 -9.807 -7.872 1.00 93.31 97 PRO A C 1
ATOM 806 O O . PRO A 1 97 ? -7.077 -10.123 -6.692 1.00 93.31 97 PRO A O 1
ATOM 809 N N . SER A 1 98 ? -6.249 -10.117 -8.767 1.00 96.12 98 SER A N 1
ATOM 810 C CA . SER A 1 98 ? -5.019 -10.835 -8.422 1.00 96.12 98 SER A CA 1
ATOM 811 C C . SER A 1 98 ? -3.832 -9.929 -8.084 1.00 96.12 98 SER A C 1
ATOM 813 O O . SER A 1 98 ? -2.759 -10.467 -7.842 1.00 96.12 98 SER A O 1
ATOM 815 N N . TYR A 1 99 ? -3.970 -8.597 -8.087 1.00 96.50 99 TYR A N 1
ATOM 816 C CA . TYR A 1 99 ? -2.851 -7.664 -7.891 1.00 96.50 99 TYR A CA 1
ATOM 817 C C . TYR A 1 99 ? -2.052 -7.984 -6.625 1.00 96.50 99 TYR A C 1
ATOM 819 O O . TYR A 1 99 ? -0.853 -8.218 -6.715 1.00 96.50 99 TYR A O 1
ATOM 827 N N . PHE A 1 100 ? -2.712 -8.077 -5.466 1.00 95.12 100 PHE A N 1
ATOM 828 C CA . PHE A 1 100 ? -2.033 -8.329 -4.191 1.00 95.12 100 PHE A CA 1
ATOM 829 C C . PHE A 1 100 ? -1.371 -9.711 -4.139 1.00 95.12 100 PHE A C 1
ATOM 831 O O . PHE A 1 100 ? -0.222 -9.824 -3.724 1.00 95.12 100 PHE A O 1
ATOM 838 N N . ILE A 1 101 ? -2.051 -10.749 -4.639 1.00 96.62 101 ILE A N 1
ATOM 839 C CA . ILE A 1 101 ? -1.503 -12.115 -4.704 1.00 96.62 101 ILE A CA 1
ATOM 840 C C . ILE A 1 101 ? -0.274 -12.159 -5.624 1.00 96.62 101 ILE A C 1
ATOM 842 O O . ILE A 1 101 ? 0.737 -12.783 -5.309 1.00 96.62 101 ILE A O 1
ATOM 846 N N . GLN A 1 102 ? -0.339 -11.475 -6.766 1.00 97.50 102 GLN A N 1
ATOM 847 C CA . GLN A 1 102 ? 0.780 -11.376 -7.697 1.00 97.50 102 GLN A CA 1
ATOM 848 C C . GLN A 1 102 ? 1.925 -10.549 -7.103 1.00 97.50 102 GLN A C 1
ATOM 850 O O . GLN A 1 102 ? 3.081 -10.936 -7.241 1.00 97.50 102 GLN A O 1
ATOM 855 N N . LEU A 1 103 ? 1.629 -9.447 -6.411 1.00 97.38 103 LEU A N 1
ATOM 856 C CA . LEU A 1 103 ? 2.638 -8.631 -5.743 1.00 97.38 103 LEU A CA 1
ATOM 857 C C . LEU A 1 103 ? 3.388 -9.457 -4.692 1.00 97.38 103 LEU A C 1
ATOM 859 O O . LEU A 1 103 ? 4.614 -9.445 -4.673 1.00 97.38 103 LEU A O 1
ATOM 863 N N . GLN A 1 104 ? 2.662 -10.241 -3.893 1.00 97.62 104 GLN A N 1
ATOM 864 C CA . GLN A 1 104 ? 3.235 -11.166 -2.919 1.00 97.62 104 GLN A CA 1
ATOM 865 C C . GLN A 1 104 ? 4.153 -12.211 -3.563 1.00 97.62 104 GLN A C 1
ATOM 867 O O . GLN A 1 104 ? 5.241 -12.466 -3.049 1.00 97.62 104 GLN A O 1
ATOM 872 N N . TYR A 1 105 ? 3.724 -12.825 -4.668 1.00 97.12 105 TYR A N 1
ATOM 873 C CA . TYR A 1 105 ? 4.452 -13.937 -5.279 1.00 97.12 105 TYR A CA 1
ATOM 874 C C . TYR A 1 105 ? 5.650 -13.487 -6.130 1.00 97.12 105 TYR A C 1
ATOM 876 O O . TYR A 1 105 ? 6.713 -14.099 -6.071 1.00 97.12 105 TYR A O 1
ATOM 884 N N . PHE A 1 106 ? 5.489 -12.425 -6.923 1.00 97.12 106 PHE A N 1
ATOM 885 C CA . PHE A 1 106 ? 6.495 -11.981 -7.895 1.00 97.12 106 PHE A CA 1
ATOM 886 C C . PHE A 1 106 ? 7.400 -10.860 -7.367 1.00 97.12 106 PHE A C 1
ATOM 888 O O . PHE A 1 106 ? 8.518 -10.712 -7.853 1.00 97.12 106 PHE A O 1
ATOM 895 N N . TYR A 1 107 ? 6.950 -10.082 -6.376 1.00 97.62 107 TYR A N 1
ATOM 896 C CA . TYR A 1 107 ? 7.657 -8.897 -5.876 1.00 97.62 107 TYR A CA 1
ATOM 897 C C . TYR A 1 107 ? 7.702 -8.864 -4.337 1.00 97.62 107 TYR A C 1
ATOM 899 O O . TYR A 1 107 ? 7.150 -7.953 -3.712 1.00 97.62 107 TYR A O 1
ATOM 907 N N . PRO A 1 108 ? 8.399 -9.819 -3.689 1.00 97.31 108 PRO A N 1
ATOM 908 C CA . PRO A 1 108 ? 8.364 -9.995 -2.235 1.00 97.31 108 PRO A CA 1
ATOM 909 C C . PRO A 1 108 ? 8.832 -8.766 -1.443 1.00 97.31 108 PRO A C 1
ATOM 911 O O . PRO A 1 108 ? 8.316 -8.511 -0.360 1.00 97.31 108 PRO A O 1
ATOM 914 N N . GLN A 1 109 ? 9.763 -7.965 -1.974 1.00 97.75 109 GLN A N 1
ATOM 915 C CA . GLN A 1 109 ? 10.193 -6.726 -1.310 1.00 97.75 109 GLN A CA 1
ATOM 916 C C . GLN A 1 109 ? 9.108 -5.638 -1.343 1.00 97.75 109 GLN A C 1
ATOM 918 O O . GLN A 1 109 ? 8.892 -4.949 -0.349 1.00 97.75 109 GLN A O 1
ATOM 923 N N . ALA A 1 110 ? 8.390 -5.507 -2.463 1.00 97.69 110 ALA A N 1
ATOM 924 C CA . ALA A 1 110 ? 7.260 -4.587 -2.573 1.00 97.69 110 ALA A CA 1
ATOM 925 C C . ALA A 1 110 ? 6.102 -5.036 -1.666 1.00 97.69 110 ALA A C 1
ATOM 927 O O . ALA A 1 110 ? 5.487 -4.225 -0.976 1.00 97.69 110 ALA A O 1
ATOM 928 N N . TRP A 1 111 ? 5.855 -6.348 -1.601 1.00 98.06 111 TRP A N 1
ATOM 929 C CA . TRP A 1 111 ? 4.907 -6.927 -0.653 1.00 98.06 111 TRP A CA 1
ATOM 930 C C . TRP A 1 111 ? 5.306 -6.668 0.800 1.00 98.06 111 TRP A C 1
ATOM 932 O O . TRP A 1 111 ? 4.463 -6.292 1.607 1.00 98.06 111 TRP A O 1
ATOM 942 N N . GLN A 1 112 ? 6.591 -6.793 1.137 1.00 97.56 112 GLN A N 1
ATOM 943 C CA . GLN A 1 112 ? 7.076 -6.487 2.478 1.00 97.56 112 GLN A CA 1
ATOM 944 C C . GLN A 1 112 ? 6.792 -5.027 2.858 1.00 97.56 112 GLN A C 1
ATOM 946 O O . GLN A 1 112 ? 6.337 -4.773 3.975 1.00 97.56 112 GLN A O 1
ATOM 951 N N . ALA A 1 113 ? 7.002 -4.079 1.938 1.00 97.25 113 ALA A N 1
ATOM 952 C CA . ALA A 1 113 ? 6.653 -2.675 2.151 1.00 97.25 113 ALA A CA 1
ATOM 953 C C . ALA A 1 113 ? 5.149 -2.503 2.429 1.00 97.25 113 ALA A C 1
ATOM 955 O O . ALA A 1 113 ? 4.783 -1.873 3.422 1.00 97.25 113 ALA A O 1
ATOM 956 N N . TYR A 1 114 ? 4.290 -3.147 1.630 1.00 96.12 114 TYR A N 1
ATOM 957 C CA . TYR A 1 114 ? 2.840 -3.163 1.850 1.0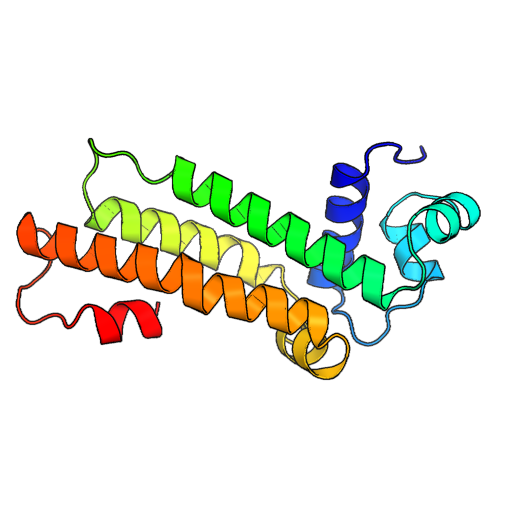0 96.12 114 TYR A CA 1
ATOM 958 C C . TYR A 1 114 ? 2.466 -3.740 3.223 1.00 96.12 114 TYR A C 1
ATOM 960 O O . TYR A 1 114 ? 1.772 -3.086 3.996 1.00 96.12 114 TYR A O 1
ATOM 968 N N . THR A 1 115 ? 2.986 -4.917 3.585 1.00 95.06 115 THR A N 1
ATOM 969 C CA . THR A 1 115 ? 2.683 -5.540 4.886 1.00 95.06 115 THR A CA 1
ATOM 970 C C . THR A 1 115 ? 3.176 -4.715 6.067 1.00 95.06 115 THR A C 1
ATOM 972 O O . THR A 1 115 ? 2.528 -4.681 7.108 1.00 95.06 115 THR A O 1
ATOM 975 N N . ARG A 1 116 ? 4.309 -4.019 5.920 1.00 94.56 116 ARG A N 1
ATOM 976 C CA . ARG A 1 116 ? 4.818 -3.127 6.961 1.00 94.56 116 ARG A CA 1
ATOM 977 C C . ARG A 1 116 ? 3.870 -1.956 7.157 1.00 94.56 116 ARG A C 1
ATOM 979 O O . ARG A 1 116 ? 3.563 -1.617 8.292 1.00 94.56 116 ARG A O 1
ATOM 986 N N . TYR A 1 117 ? 3.396 -1.364 6.068 1.00 94.56 117 TYR A N 1
ATOM 987 C CA . TYR A 1 117 ? 2.411 -0.296 6.120 1.00 94.56 117 TYR A CA 1
ATOM 988 C C . TYR A 1 117 ? 1.115 -0.755 6.811 1.00 94.56 117 TYR A C 1
ATOM 990 O O . TYR A 1 117 ? 0.679 -0.111 7.764 1.00 94.56 117 TYR A O 1
ATOM 998 N N . THR A 1 118 ? 0.552 -1.911 6.446 1.00 91.38 118 THR A N 1
ATOM 999 C CA . THR A 1 118 ? -0.683 -2.393 7.088 1.00 91.38 118 THR A CA 1
ATOM 1000 C C . THR A 1 118 ? -0.478 -2.735 8.571 1.00 91.38 118 THR A C 1
ATOM 1002 O O . THR A 1 118 ? -1.307 -2.389 9.406 1.00 91.38 118 THR A O 1
ATOM 1005 N N . GLN A 1 119 ? 0.645 -3.366 8.931 1.00 90.69 119 GLN A N 1
ATOM 1006 C CA . GLN A 1 119 ? 0.910 -3.816 10.306 1.00 90.69 119 GLN A CA 1
ATOM 1007 C C . GLN A 1 119 ? 1.409 -2.714 11.246 1.00 90.69 119 GLN A C 1
ATOM 1009 O O . GLN A 1 119 ? 1.188 -2.803 12.449 1.00 90.69 119 GLN A O 1
ATOM 1014 N N . MET A 1 120 ? 2.123 -1.710 10.735 1.00 89.38 120 MET A N 1
ATOM 1015 C CA . MET A 1 120 ? 2.743 -0.669 11.564 1.00 89.38 120 MET A CA 1
ATOM 1016 C C . MET A 1 120 ? 2.061 0.689 11.454 1.00 89.38 120 MET A C 1
ATOM 1018 O O . MET A 1 120 ? 2.276 1.529 12.320 1.00 89.38 120 MET A O 1
ATOM 1022 N N . HIS A 1 121 ? 1.281 0.942 10.406 1.00 91.06 121 HIS A N 1
ATOM 1023 C CA . HIS A 1 121 ? 0.577 2.209 10.263 1.00 91.06 121 HIS A CA 1
ATOM 1024 C C . HIS A 1 121 ? -0.923 2.040 10.466 1.00 91.06 121 HIS A C 1
ATOM 1026 O O . HIS A 1 121 ? -1.456 2.572 11.436 1.00 91.06 121 HIS A O 1
ATOM 1032 N N . LEU A 1 122 ? -1.577 1.253 9.606 1.00 90.62 122 LEU A N 1
ATOM 1033 C CA . LEU A 1 122 ? -3.033 1.094 9.655 1.00 90.62 122 LEU A CA 1
ATOM 1034 C C . LEU A 1 122 ? -3.500 0.486 10.976 1.00 90.62 122 LEU A C 1
ATOM 1036 O O . LEU A 1 122 ? -4.422 1.010 11.595 1.00 90.62 122 LEU A O 1
ATOM 1040 N N . TYR A 1 123 ? -2.809 -0.555 11.448 1.00 93.06 123 TYR A N 1
ATOM 1041 C CA . TYR A 1 123 ? -3.112 -1.184 12.732 1.00 93.06 123 TYR A CA 1
ATOM 1042 C C . TYR A 1 123 ? -3.134 -0.178 13.889 1.00 93.06 123 TYR A C 1
ATOM 1044 O O . TYR A 1 123 ? -4.129 -0.071 14.600 1.00 93.06 123 TYR A O 1
ATOM 1052 N N . PHE A 1 124 ? -2.044 0.572 14.082 1.00 92.62 124 PHE A N 1
ATOM 1053 C CA . PHE A 1 124 ? -1.934 1.494 15.213 1.00 92.62 124 PHE A CA 1
ATOM 1054 C C . PHE A 1 124 ? -2.912 2.659 15.087 1.00 92.62 124 PHE A C 1
ATOM 1056 O O . PHE A 1 124 ? -3.552 3.012 16.071 1.00 92.62 124 PHE A O 1
ATOM 1063 N N . MET A 1 125 ? -3.096 3.186 13.875 1.00 91.88 125 MET A N 1
ATOM 1064 C CA . MET A 1 125 ? -4.085 4.225 13.605 1.00 91.88 125 MET A CA 1
ATOM 1065 C C . MET A 1 125 ? -5.498 3.767 13.984 1.00 91.88 125 MET A C 1
ATOM 1067 O O . MET A 1 125 ? -6.187 4.441 14.746 1.00 91.88 125 MET A O 1
ATOM 1071 N N . MET A 1 126 ? -5.923 2.595 13.507 1.00 92.69 126 MET A N 1
ATOM 1072 C CA . MET A 1 126 ? -7.246 2.055 13.819 1.00 92.69 126 MET A CA 1
ATOM 1073 C C . MET A 1 126 ? -7.398 1.725 15.302 1.00 92.69 126 MET A C 1
ATOM 1075 O O . MET A 1 126 ? -8.440 2.005 15.893 1.00 92.69 126 MET A O 1
ATOM 1079 N N . TYR A 1 127 ? -6.359 1.168 15.922 1.00 94.69 127 TYR A N 1
ATOM 1080 C CA . TYR A 1 127 ? -6.347 0.873 17.349 1.00 94.69 127 TYR A CA 1
ATOM 1081 C C . TYR A 1 127 ? -6.547 2.144 18.189 1.00 94.69 127 TYR A C 1
ATOM 1083 O O . TYR A 1 127 ? -7.358 2.154 19.119 1.00 94.69 127 TYR A O 1
ATOM 1091 N N . GLU A 1 128 ? -5.849 3.231 17.858 1.00 93.12 128 GLU A N 1
ATOM 1092 C CA . GLU A 1 128 ? -5.991 4.516 18.544 1.00 93.12 128 GLU A CA 1
ATOM 1093 C C . GLU A 1 128 ? -7.383 5.120 18.343 1.00 93.12 128 GLU A C 1
ATOM 1095 O O . GLU A 1 128 ? -8.016 5.509 19.325 1.00 93.12 128 GLU A O 1
ATOM 1100 N N . LEU A 1 129 ? -7.908 5.119 17.114 1.00 92.69 129 LEU A N 1
ATOM 1101 C CA . LEU A 1 129 ? -9.243 5.649 16.817 1.00 92.69 129 LEU A CA 1
ATOM 1102 C C . LEU A 1 129 ? -10.354 4.906 17.552 1.00 92.69 129 LEU A C 1
ATOM 1104 O O . LEU A 1 129 ? -11.274 5.527 18.086 1.00 92.69 129 LEU A O 1
ATOM 1108 N N . VAL A 1 130 ? -10.266 3.578 17.629 1.00 94.19 130 VAL A N 1
ATOM 1109 C CA . VAL A 1 130 ? -11.252 2.783 18.367 1.00 94.19 130 VAL A CA 1
ATOM 1110 C C . VAL A 1 130 ? -11.181 3.098 19.862 1.00 94.19 130 VAL A C 1
ATOM 1112 O O . VAL A 1 130 ? -12.218 3.305 20.492 1.00 94.19 130 VAL A O 1
ATOM 1115 N N . ASN A 1 131 ? -9.978 3.212 20.432 1.00 94.56 131 ASN A N 1
ATOM 1116 C CA . ASN A 1 131 ? -9.817 3.596 21.836 1.00 94.56 131 ASN A CA 1
ATOM 1117 C C . ASN A 1 131 ? -10.354 5.003 22.123 1.00 94.56 131 ASN A C 1
ATOM 1119 O O . ASN A 1 131 ? -11.058 5.202 23.114 1.00 94.56 131 ASN A O 1
ATOM 1123 N N . GLN A 1 132 ? -10.077 5.970 21.247 1.00 93.62 132 GLN A N 1
ATOM 1124 C CA . GLN A 1 132 ? -10.622 7.322 21.357 1.00 93.62 132 GLN A CA 1
ATOM 1125 C C . GLN A 1 132 ? -12.148 7.316 21.252 1.00 93.62 132 GLN A C 1
ATOM 1127 O O . GLN A 1 132 ? -12.819 7.952 22.064 1.00 93.62 132 GLN A O 1
ATOM 1132 N N . GLY A 1 133 ? -12.710 6.552 20.314 1.00 93.56 133 GLY A N 1
ATOM 1133 C CA . GLY A 1 133 ? -14.152 6.392 20.165 1.00 93.56 133 GLY A CA 1
ATOM 1134 C C . GLY A 1 133 ? -14.812 5.806 21.414 1.00 93.56 133 GLY A C 1
ATOM 1135 O O . GLY A 1 133 ? -15.878 6.275 21.806 1.00 93.56 133 GLY A O 1
ATOM 1136 N N . ILE A 1 134 ? -14.176 4.840 22.084 1.00 94.44 134 ILE A N 1
ATOM 1137 C CA . ILE A 1 134 ? -14.665 4.288 23.359 1.00 94.44 134 ILE A CA 1
ATOM 1138 C C . ILE A 1 134 ? -14.588 5.346 24.467 1.00 94.44 134 ILE A C 1
ATOM 1140 O O . ILE A 1 134 ? -15.576 5.580 25.162 1.00 94.44 134 ILE A O 1
ATOM 1144 N N . ALA A 1 135 ? -13.439 6.013 24.616 1.00 93.62 135 ALA A N 1
ATOM 1145 C CA . ALA A 1 135 ? -13.220 7.017 25.658 1.00 93.62 135 ALA A CA 1
ATOM 1146 C C . ALA A 1 135 ? -14.174 8.219 25.540 1.00 93.62 135 A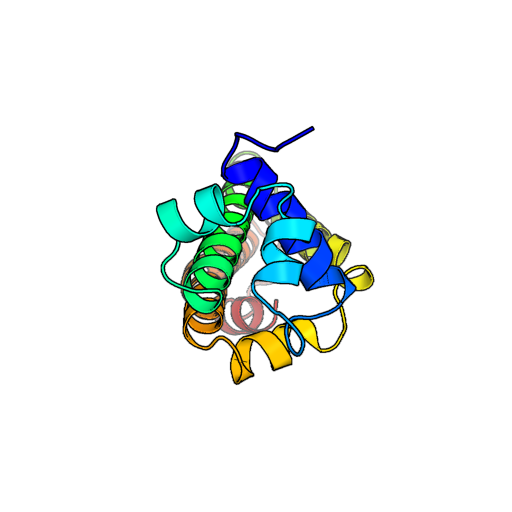LA A C 1
ATOM 1148 O O . ALA A 1 135 ? -14.600 8.775 26.550 1.00 93.62 135 ALA A O 1
ATOM 1149 N N . GLN A 1 136 ? -14.529 8.598 24.312 1.00 93.25 136 GLN A N 1
ATOM 1150 C CA . GLN A 1 136 ? -15.448 9.698 24.014 1.00 93.25 136 GLN A CA 1
ATOM 1151 C C . GLN A 1 136 ? -16.926 9.261 23.953 1.00 93.25 136 GLN A C 1
ATOM 1153 O O . GLN A 1 136 ? -17.801 10.099 23.750 1.00 93.25 136 GLN A O 1
ATOM 1158 N N . GLY A 1 137 ? -17.229 7.968 24.129 1.00 93.19 137 GLY A N 1
ATOM 1159 C CA . GLY A 1 137 ? -18.599 7.440 24.136 1.00 93.19 137 GLY A CA 1
ATOM 1160 C C . GLY A 1 137 ? -19.242 7.248 22.755 1.00 93.19 137 GLY A C 1
ATOM 1161 O O . GLY A 1 137 ? -20.440 6.982 22.679 1.00 93.19 137 GLY A O 1
ATOM 1162 N N . TYR A 1 138 ? -18.472 7.348 21.668 1.00 92.94 138 TYR A N 1
ATOM 1163 C CA . TYR A 1 138 ? -18.931 7.062 20.301 1.00 92.94 138 TYR A CA 1
ATOM 1164 C C . TYR A 1 138 ? -18.944 5.565 19.965 1.00 92.94 138 TYR A C 1
ATOM 1166 O O . TYR A 1 138 ? -19.666 5.142 19.063 1.00 92.94 138 TYR A O 1
ATOM 1174 N N . LEU A 1 139 ? -18.153 4.762 20.681 1.00 92.62 139 LEU A N 1
ATOM 1175 C CA . LEU A 1 139 ? -18.066 3.312 20.527 1.00 92.62 139 LEU A CA 1
ATOM 1176 C C . LEU A 1 139 ? -18.377 2.606 21.850 1.00 92.62 139 LEU A C 1
ATOM 1178 O O . LEU A 1 139 ? -18.132 3.125 22.937 1.00 92.62 139 LEU A O 1
ATOM 1182 N N . GLN A 1 140 ? -18.929 1.397 21.755 1.00 93.00 140 GLN A N 1
ATOM 1183 C CA . GLN A 1 140 ? -19.308 0.603 22.922 1.00 93.00 140 GLN A CA 1
ATOM 1184 C C . GLN A 1 140 ? -18.068 0.051 23.637 1.00 93.00 140 GLN A C 1
ATOM 1186 O O . GLN A 1 140 ? -17.155 -0.472 23.005 1.00 93.00 140 GLN A O 1
ATOM 1191 N N . THR A 1 141 ? -18.066 0.092 24.969 1.00 93.00 141 THR A N 1
ATOM 1192 C CA . THR A 1 141 ? -16.918 -0.291 25.817 1.00 93.00 141 THR A CA 1
ATOM 1193 C C . THR A 1 141 ? -16.523 -1.767 25.747 1.00 93.00 141 THR A C 1
ATOM 1195 O O . THR A 1 141 ? -15.431 -2.121 26.177 1.00 93.00 141 THR A O 1
ATOM 1198 N N . HIS A 1 142 ? -17.388 -2.638 25.221 1.00 93.38 142 HIS A N 1
ATOM 1199 C CA . HIS A 1 142 ? -17.087 -4.062 25.041 1.00 93.38 142 HIS A CA 1
ATOM 1200 C C . HIS A 1 142 ? -16.435 -4.380 23.687 1.00 93.38 142 HIS A C 1
ATOM 1202 O O . HIS A 1 142 ? -16.099 -5.537 23.430 1.00 93.38 142 HIS A O 1
ATOM 1208 N N . ILE A 1 143 ? -16.278 -3.386 22.806 1.00 92.50 143 ILE A N 1
ATOM 1209 C CA . ILE A 1 143 ? -15.532 -3.547 21.559 1.00 92.50 143 ILE A CA 1
ATOM 1210 C C . ILE A 1 143 ? -14.061 -3.762 21.910 1.00 92.50 143 ILE A C 1
ATOM 1212 O O . ILE A 1 143 ? -13.487 -3.004 22.685 1.00 92.50 143 ILE A O 1
ATOM 1216 N N . ASN A 1 144 ? -13.448 -4.788 21.322 1.00 92.75 144 ASN A N 1
ATOM 1217 C CA . ASN A 1 144 ? -12.023 -5.055 21.471 1.00 92.75 144 ASN A CA 1
ATOM 1218 C C . ASN A 1 144 ? -11.237 -4.307 20.370 1.00 92.75 144 ASN A C 1
ATOM 1220 O O . ASN A 1 144 ? -11.354 -4.693 19.199 1.00 92.75 144 ASN A O 1
ATOM 1224 N N . PRO A 1 145 ? -10.431 -3.280 20.709 1.00 92.50 145 PRO A N 1
ATOM 1225 C CA . PRO A 1 145 ? -9.690 -2.495 19.722 1.00 92.50 145 PRO A CA 1
ATOM 1226 C C . PRO A 1 145 ? -8.694 -3.322 18.901 1.00 92.50 145 PRO A C 1
ATOM 1228 O O . PRO A 1 145 ? -8.564 -3.084 17.704 1.00 92.50 145 PRO A O 1
ATOM 1231 N N . ASP A 1 146 ? -8.049 -4.335 19.493 1.00 92.56 146 ASP A N 1
ATOM 1232 C CA . ASP A 1 146 ? -7.110 -5.213 18.782 1.00 92.56 146 ASP A CA 1
ATOM 1233 C C . ASP A 1 146 ? -7.796 -6.048 17.698 1.00 92.56 146 ASP A C 1
ATOM 1235 O O . ASP A 1 146 ? -7.207 -6.304 16.648 1.00 92.56 146 ASP A O 1
ATOM 1239 N N . ILE A 1 147 ? -9.024 -6.516 17.950 1.00 90.19 147 ILE A N 1
ATOM 1240 C CA . ILE A 1 147 ? -9.786 -7.281 16.951 1.00 90.19 147 ILE A CA 1
ATOM 1241 C C . ILE A 1 147 ? -10.186 -6.357 15.807 1.00 90.19 147 ILE A C 1
ATOM 1243 O O . ILE A 1 147 ? -9.985 -6.701 14.644 1.00 90.19 147 ILE A O 1
ATOM 1247 N N . VAL A 1 148 ? -10.716 -5.177 16.132 1.00 88.81 148 VAL A N 1
ATOM 1248 C CA . VAL A 1 148 ? -11.167 -4.215 15.122 1.00 88.81 148 VAL A CA 1
ATOM 1249 C C . VAL A 1 148 ? -10.002 -3.763 14.242 1.00 88.81 148 VAL A C 1
ATOM 1251 O O . VAL A 1 148 ? -10.114 -3.840 13.024 1.00 88.81 148 VAL A O 1
ATOM 1254 N N . ALA A 1 149 ? -8.864 -3.400 14.836 1.00 89.75 149 ALA A N 1
ATOM 1255 C CA . ALA A 1 149 ? -7.672 -2.953 14.113 1.00 89.75 149 ALA A CA 1
ATOM 1256 C C . ALA A 1 149 ? -6.998 -4.037 13.249 1.00 89.75 149 ALA A C 1
ATOM 1258 O O . ALA A 1 149 ? -6.139 -3.720 12.432 1.00 89.75 149 ALA A O 1
ATOM 1259 N N . LYS A 1 150 ? -7.337 -5.321 13.441 1.00 85.75 150 LYS A N 1
ATOM 1260 C CA . LYS A 1 150 ? -6.852 -6.433 12.597 1.00 85.75 150 LYS A CA 1
ATOM 1261 C C . LYS A 1 150 ? -7.788 -6.772 11.443 1.00 85.75 150 LYS A C 1
ATOM 1263 O O . LYS A 1 150 ? -7.346 -7.408 10.490 1.00 85.75 150 LYS A O 1
ATOM 1268 N N . VAL A 1 151 ? -9.076 -6.468 11.589 1.00 81.38 151 VAL A N 1
ATOM 1269 C CA . VAL A 1 151 ? -10.123 -6.846 10.629 1.00 81.38 151 VAL A CA 1
ATOM 1270 C C . VAL A 1 151 ? -10.413 -5.717 9.644 1.00 81.38 151 VAL A C 1
ATOM 1272 O O . VAL A 1 151 ? -10.709 -6.004 8.484 1.00 81.38 151 VAL A O 1
ATOM 1275 N N . LEU A 1 152 ? -10.365 -4.469 10.115 1.00 63.59 152 LEU A N 1
ATOM 1276 C CA . LEU A 1 152 ? -10.484 -3.261 9.297 1.00 63.59 152 LEU A CA 1
ATOM 1277 C C . LEU A 1 152 ? -9.133 -2.885 8.687 1.00 63.59 152 LEU A C 1
ATOM 1279 O O . LEU A 1 152 ? -9.156 -2.461 7.512 1.00 63.59 152 LEU A O 1
#

Radius of gyration: 18.16 Å; chains: 1; bounding box: 39×32×50 Å

Foldseek 3Di:
DADPDPLLLLVQQVLCCQQPNDQPDDPVSSCVSSRHDPVVDVVVDVGPLRSLLVSLLSVLVVLLVVLVVLDDPVDALVVSVVVNVCVVVVCNVSGDPCRLVRCVPVRVNSNVSVVCSLVPPQLVSQLVSQVVCCVVVVDPPPDDSNVRSVVD

Sequence (152 aa):
MFITNREEMFRAALKVFYRDGVKDLTERKIVHAAGIDPESFFAQFNNKEEFVRQAVEFTLEEQKQQETGLLHPANNPLEEIILLGRRWIKPLPHIHPSYFIQLQYFYPQAWQAYTRYTQMHLYFMMYELVNQGIAQGYLQTHINPDIVAKVL

pLDDT: mean 91.14, std 8.55, range [46.62, 98.06]